Protein AF-A0A8H6G219-F1 (afdb_monomer)

Solvent-accessible surface area (backbone atoms only — not comparable to full-atom values): 5283 Å² total; per-residue (Å²): 130,83,76,52,71,64,58,58,52,53,51,52,52,29,59,75,71,72,46,84,68,91,55,57,67,57,58,53,39,60,67,29,45,91,87,56,88,63,49,60,63,88,94,46,71,32,92,60,35,16,54,70,58,48,53,53,51,52,54,52,52,46,48,54,53,50,50,56,42,60,77,63,71,61,64,72,80,61,51,52,63,67,64,69,73,114

Secondary structure (DSSP, 8-state):
----HHHHHHHHHHHHHT---S-HHHHHHHH--TT----EETTEE-TTTTHHHHHHHHHHHHHHHHHHHHHTT--HHHHHHHHS--

Foldseek 3Di:
DPDDPLNVVLVVVCVVVVHDDPDSVLVVLLPQAAPRPDQDDPPDGNPGRCVVVVVVVLVVVLVVLVVVVVVVVDDPVVSCVVSVPD

Organism: NCBI:txid112416

Sequence (86 aa):
MAANNMDTILQTVQDIIGYRFREQLILWEAMQAAGSNVRSAGDRVFVDGNKRLAVIGDTVLQLVLAERWYSGGSVRGVVVGVCTSL

pLDDT: mean 78.13, std 13.55, range [40.88, 94.94]

InterPro domains:
  IPR000999 Ribonuclease III domain [PS50142] (10-70)
  IPR036389 Ribonuclease III, endonuclease domain superfamily [G3DSA:1.10.1520.10] (8-75)
  IPR036389 Ribonuclease III, endonuclease domain superfamily [SSF69065] (7-71)

Radius of gyration: 17.26 Å; Cα contacts (8 Å, |Δi|>4): 48; chains: 1; bounding box: 34×23×57 Å

Structure (mmCIF, N/CA/C/O backbone):
data_AF-A0A8H6G219-F1
#
_entry.id   AF-A0A8H6G219-F1
#
loop_
_atom_site.group_PDB
_atom_site.id
_atom_site.type_symbol
_atom_site.label_atom_id
_atom_site.label_alt_id
_atom_site.label_comp_id
_atom_site.label_asym_id
_atom_site.label_entity_id
_atom_site.label_seq_id
_atom_site.pdbx_PDB_ins_code
_atom_site.Cartn_x
_atom_site.Cartn_y
_atom_site.Cartn_z
_atom_site.occupancy
_atom_site.B_iso_or_equiv
_atom_site.auth_seq_id
_atom_site.auth_comp_id
_atom_site.auth_asym_id
_atom_site.auth_atom_id
_atom_site.pdbx_PDB_model_num
ATOM 1 N N . MET A 1 1 ? 3.349 -8.669 -30.281 1.00 40.88 1 MET A N 1
ATOM 2 C CA . MET A 1 1 ? 3.633 -7.605 -29.295 1.00 40.88 1 MET A CA 1
ATOM 3 C C . MET A 1 1 ? 4.292 -8.285 -28.111 1.00 40.88 1 MET A C 1
ATOM 5 O O . MET A 1 1 ? 3.636 -9.104 -27.484 1.00 40.88 1 MET A O 1
ATOM 9 N N . ALA A 1 2 ? 5.591 -8.082 -27.889 1.00 43.97 2 ALA A N 1
ATOM 10 C CA . ALA A 1 2 ? 6.238 -8.621 -26.697 1.00 43.97 2 ALA A CA 1
ATOM 11 C C . ALA A 1 2 ? 5.708 -7.820 -25.503 1.00 43.97 2 ALA A C 1
ATOM 13 O O . ALA A 1 2 ? 5.961 -6.621 -25.430 1.00 43.97 2 ALA A O 1
ATOM 14 N N . ALA A 1 3 ? 4.905 -8.441 -24.636 1.00 54.72 3 ALA A N 1
ATOM 15 C CA . ALA A 1 3 ? 4.577 -7.835 -23.353 1.00 54.72 3 ALA A CA 1
ATOM 16 C C . ALA A 1 3 ? 5.906 -7.588 -22.636 1.00 54.72 3 ALA A C 1
ATOM 18 O O . ALA A 1 3 ? 6.711 -8.514 -22.491 1.00 54.72 3 ALA A O 1
ATOM 19 N N . ASN A 1 4 ? 6.181 -6.335 -22.278 1.00 70.06 4 ASN A N 1
ATOM 20 C CA . ASN A 1 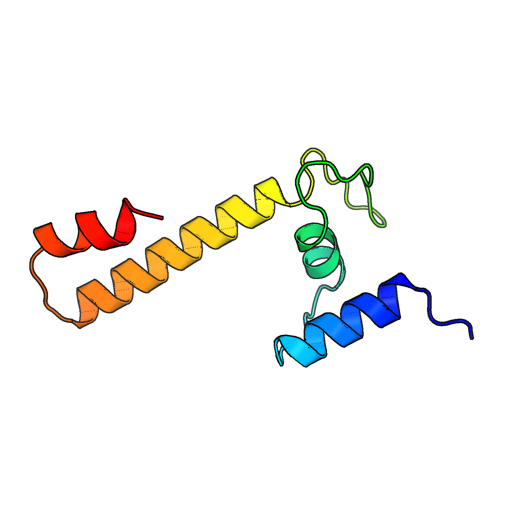4 ? 7.404 -6.011 -21.567 1.00 70.06 4 ASN A CA 1
ATOM 21 C C . ASN A 1 4 ? 7.393 -6.822 -20.269 1.00 70.06 4 ASN A C 1
ATOM 23 O O . ASN A 1 4 ? 6.355 -6.926 -19.621 1.00 70.06 4 ASN A O 1
ATOM 27 N N . ASN A 1 5 ? 8.529 -7.407 -19.884 1.00 78.88 5 ASN A N 1
ATOM 28 C CA . ASN A 1 5 ? 8.632 -8.257 -18.690 1.00 78.88 5 ASN A CA 1
ATOM 29 C C . ASN A 1 5 ? 8.004 -7.594 -17.438 1.00 78.88 5 ASN A C 1
ATOM 31 O O . ASN A 1 5 ? 7.371 -8.251 -16.619 1.00 78.88 5 ASN A O 1
ATOM 35 N N . MET A 1 6 ? 8.101 -6.262 -17.357 1.00 79.06 6 MET A N 1
ATOM 36 C CA . MET A 1 6 ? 7.457 -5.430 -16.341 1.00 79.06 6 MET A CA 1
ATOM 37 C C . MET A 1 6 ? 5.928 -5.589 -16.297 1.00 79.06 6 MET A C 1
ATOM 39 O O . MET A 1 6 ? 5.377 -5.806 -15.223 1.00 79.06 6 MET A O 1
ATOM 43 N N . ASP A 1 7 ? 5.243 -5.529 -17.439 1.00 84.94 7 ASP A N 1
ATOM 44 C CA . ASP A 1 7 ? 3.777 -5.582 -17.510 1.00 84.94 7 ASP A CA 1
ATOM 45 C C . ASP A 1 7 ? 3.255 -6.940 -17.020 1.00 84.94 7 ASP A C 1
ATOM 47 O O . ASP A 1 7 ? 2.280 -7.008 -16.272 1.00 84.94 7 ASP A O 1
ATOM 51 N N . THR A 1 8 ? 3.949 -8.026 -17.374 1.00 89.06 8 THR A N 1
ATOM 52 C CA . THR A 1 8 ? 3.623 -9.384 -16.914 1.00 89.06 8 THR A CA 1
ATOM 53 C C . THR A 1 8 ? 3.779 -9.520 -15.398 1.00 89.06 8 THR A C 1
ATOM 55 O O . THR A 1 8 ? 2.915 -10.097 -14.732 1.00 89.06 8 THR A O 1
ATOM 58 N N . ILE A 1 9 ? 4.857 -8.965 -14.836 1.00 88.12 9 ILE A N 1
ATOM 59 C CA . ILE A 1 9 ? 5.101 -8.970 -13.389 1.00 88.12 9 ILE A CA 1
ATOM 60 C C . ILE A 1 9 ? 4.009 -8.173 -12.667 1.00 88.12 9 ILE A C 1
ATOM 62 O O . ILE A 1 9 ? 3.424 -8.669 -11.705 1.00 88.12 9 ILE A O 1
ATOM 66 N N . LEU A 1 10 ? 3.683 -6.974 -13.157 1.00 90.25 10 LEU A N 1
ATOM 67 C CA . LEU A 1 10 ? 2.645 -6.130 -12.567 1.00 90.25 10 LEU A CA 1
ATOM 68 C C . LEU A 1 10 ? 1.275 -6.813 -12.609 1.00 90.25 10 LEU A C 1
ATOM 70 O O . LEU A 1 10 ? 0.570 -6.808 -11.603 1.00 90.25 10 LEU A O 1
ATOM 74 N N . GLN A 1 11 ? 0.907 -7.456 -13.722 1.00 92.06 11 GLN A N 1
ATOM 75 C CA . GLN A 1 11 ? -0.343 -8.221 -13.796 1.00 92.06 11 GLN A CA 1
ATOM 76 C C . GLN A 1 11 ? -0.374 -9.368 -12.785 1.00 92.06 11 GLN A C 1
ATOM 78 O O . GLN A 1 11 ? -1.341 -9.486 -12.037 1.00 92.06 11 GLN A O 1
ATOM 83 N N . THR A 1 12 ? 0.713 -10.134 -12.684 1.00 92.25 12 THR A N 1
ATOM 84 C CA . THR A 1 12 ? 0.817 -11.247 -11.728 1.00 92.25 12 THR A CA 1
ATOM 85 C C . THR A 1 12 ? 0.628 -10.768 -10.286 1.00 92.25 12 THR A C 1
ATOM 87 O O . THR A 1 12 ? -0.129 -11.358 -9.520 1.00 92.25 12 THR A O 1
ATOM 90 N N . VAL A 1 13 ? 1.272 -9.661 -9.906 1.00 91.25 13 VAL A N 1
ATOM 91 C CA . VAL A 1 13 ? 1.135 -9.092 -8.557 1.00 91.25 13 VAL A CA 1
ATOM 92 C C . VAL A 1 13 ? -0.294 -8.608 -8.302 1.00 91.25 13 VAL A C 1
ATOM 94 O O . VAL A 1 13 ? -0.856 -8.866 -7.239 1.00 91.25 13 VAL A O 1
ATOM 97 N N . GLN A 1 14 ? -0.914 -7.952 -9.282 1.00 93.00 14 GLN A N 1
ATOM 98 C CA . GLN A 1 14 ? -2.307 -7.519 -9.177 1.00 93.00 14 GLN A CA 1
ATOM 99 C C . GLN A 1 14 ? -3.290 -8.689 -9.065 1.00 93.00 14 GLN A C 1
ATOM 101 O O . GLN A 1 14 ? -4.329 -8.538 -8.423 1.00 93.00 14 GLN A O 1
ATOM 106 N N . ASP A 1 15 ? -2.996 -9.828 -9.693 1.00 94.94 15 ASP A N 1
ATOM 107 C CA . ASP A 1 15 ? -3.786 -11.057 -9.565 1.00 94.94 15 ASP A CA 1
ATOM 108 C C . ASP A 1 15 ? -3.669 -11.647 -8.159 1.00 94.94 15 ASP A C 1
ATOM 110 O O . ASP A 1 15 ? -4.685 -11.968 -7.549 1.00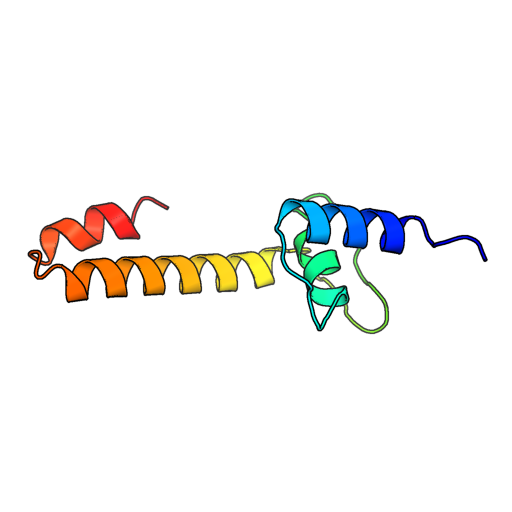 94.94 15 ASP A O 1
ATOM 114 N N 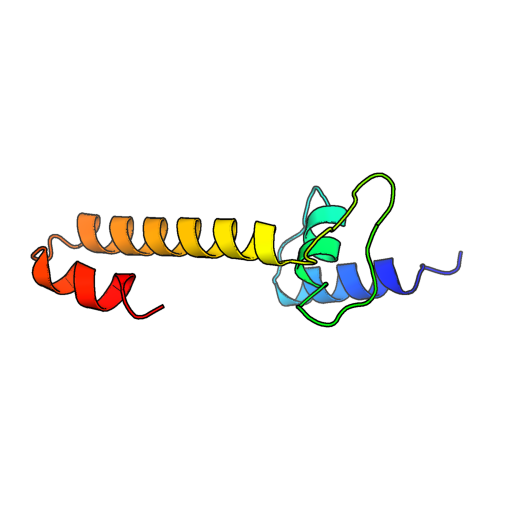. ILE A 1 16 ? -2.451 -11.717 -7.612 1.00 94.56 16 ILE A N 1
ATOM 115 C CA . ILE A 1 16 ? -2.194 -12.234 -6.259 1.00 94.56 16 ILE A CA 1
ATOM 116 C C . ILE A 1 16 ? -2.893 -11.383 -5.193 1.00 94.56 16 ILE A C 1
ATOM 118 O O . ILE A 1 16 ? -3.508 -11.920 -4.275 1.00 94.56 16 ILE A O 1
ATOM 122 N N . ILE A 1 17 ? -2.806 -10.055 -5.308 1.00 91.56 17 ILE A N 1
ATOM 123 C CA . ILE A 1 17 ? -3.425 -9.126 -4.348 1.00 91.56 17 ILE A CA 1
ATOM 124 C C . ILE A 1 17 ? -4.948 -9.041 -4.572 1.00 91.56 17 ILE A C 1
ATOM 126 O O . ILE A 1 17 ? -5.683 -8.603 -3.688 1.00 91.56 17 ILE A O 1
ATOM 130 N N . GLY A 1 18 ? -5.443 -9.451 -5.746 1.00 94.25 18 GLY A N 1
ATOM 131 C CA . GLY A 1 18 ? -6.849 -9.304 -6.126 1.00 94.25 18 GLY A CA 1
ATOM 132 C C . GLY A 1 18 ? -7.267 -7.841 -6.305 1.00 94.25 18 GLY A C 1
ATOM 133 O O . GLY A 1 18 ? -8.441 -7.504 -6.162 1.00 94.25 18 GLY A O 1
ATOM 134 N N . TYR A 1 19 ? -6.312 -6.956 -6.602 1.00 92.25 19 TYR A N 1
ATOM 135 C CA . TYR A 1 19 ? -6.531 -5.518 -6.732 1.00 92.25 19 TYR A CA 1
ATOM 136 C C . TYR A 1 19 ? -5.875 -4.980 -8.002 1.00 92.25 19 TYR A C 1
ATOM 138 O O . TYR A 1 19 ? -4.717 -5.270 -8.302 1.00 92.25 19 TYR A O 1
ATOM 146 N N . ARG A 1 20 ? -6.618 -4.164 -8.755 1.00 92.38 20 ARG A N 1
ATOM 147 C CA . ARG A 1 20 ? -6.126 -3.490 -9.961 1.00 92.38 20 ARG A CA 1
ATOM 148 C C . ARG A 1 20 ? -5.731 -2.060 -9.620 1.00 92.38 20 ARG A C 1
ATOM 150 O O . ARG A 1 20 ? -6.585 -1.238 -9.289 1.00 92.38 20 ARG A O 1
ATOM 157 N N . PHE A 1 21 ? -4.442 -1.750 -9.725 1.00 88.75 21 PHE A N 1
ATOM 158 C CA . PHE A 1 21 ? -3.956 -0.395 -9.511 1.00 88.75 21 PHE A CA 1
ATOM 159 C C . PHE A 1 21 ? -4.306 0.473 -10.717 1.00 88.75 21 PHE A C 1
ATOM 161 O O . PHE A 1 21 ? -4.044 0.116 -11.864 1.00 88.75 21 PHE A O 1
ATOM 168 N N . ARG A 1 22 ? -4.873 1.652 -10.446 1.00 89.19 22 ARG A N 1
ATOM 169 C CA . ARG A 1 22 ? -5.077 2.689 -11.468 1.00 89.19 22 ARG A CA 1
ATOM 170 C C . ARG A 1 22 ? -3.743 3.246 -11.965 1.00 89.19 22 ARG A C 1
ATOM 172 O O . ARG A 1 22 ? -3.574 3.478 -13.154 1.00 89.19 22 ARG A O 1
ATOM 179 N N . GLU A 1 23 ? -2.789 3.404 -11.051 1.00 87.75 23 GLU A N 1
ATOM 180 C CA . GLU A 1 23 ? -1.453 3.929 -11.325 1.00 87.75 23 GLU A CA 1
ATOM 181 C C . GLU A 1 23 ? -0.406 2.821 -11.169 1.00 87.75 23 GLU A C 1
ATOM 183 O O . GLU A 1 23 ? 0.144 2.595 -10.092 1.00 87.75 23 GLU A O 1
ATOM 188 N N . GLN A 1 24 ? -0.117 2.121 -12.266 1.00 85.31 24 GLN A N 1
ATOM 189 C CA . GLN A 1 24 ? 0.829 0.997 -12.282 1.00 85.31 24 GLN A CA 1
ATOM 190 C C . GLN A 1 24 ? 2.264 1.403 -11.908 1.00 85.31 24 GLN A C 1
ATOM 192 O O . GLN A 1 24 ? 3.016 0.592 -11.375 1.00 85.31 24 GLN A O 1
ATOM 197 N N . LEU A 1 25 ? 2.630 2.674 -12.111 1.00 84.00 25 LEU A N 1
ATOM 198 C CA . LEU A 1 25 ? 3.928 3.215 -11.694 1.00 84.00 25 LEU A CA 1
ATOM 199 C C . LEU A 1 25 ? 4.105 3.224 -10.170 1.00 84.00 25 LEU A C 1
ATOM 201 O O . LEU A 1 25 ? 5.228 3.073 -9.703 1.00 84.00 25 LEU A O 1
ATOM 205 N N . ILE A 1 26 ? 3.020 3.364 -9.399 1.00 84.25 26 ILE A N 1
ATOM 206 C CA . ILE A 1 26 ? 3.073 3.284 -7.932 1.00 84.25 26 ILE A CA 1
ATOM 207 C C . ILE A 1 26 ? 3.320 1.840 -7.496 1.00 84.25 26 ILE A C 1
ATOM 209 O O . ILE A 1 26 ? 4.124 1.601 -6.599 1.00 84.25 26 ILE A O 1
ATOM 213 N N . LEU A 1 27 ? 2.665 0.872 -8.148 1.00 87.25 27 LEU A N 1
ATOM 214 C CA . LEU A 1 27 ? 2.917 -0.546 -7.889 1.00 87.25 27 LEU A CA 1
ATOM 215 C C . LEU A 1 27 ? 4.368 -0.905 -8.220 1.00 87.25 27 LEU A C 1
ATOM 217 O O . LEU A 1 27 ? 5.039 -1.555 -7.425 1.00 87.25 27 LEU A O 1
ATOM 221 N N . TRP A 1 28 ? 4.867 -0.426 -9.359 1.00 85.44 28 TRP A N 1
ATOM 222 C CA . TRP A 1 28 ? 6.258 -0.617 -9.741 1.00 85.44 28 TRP A CA 1
ATOM 223 C C . TRP A 1 28 ? 7.227 0.008 -8.728 1.00 85.44 28 TRP A C 1
ATOM 225 O O . TRP A 1 28 ? 8.144 -0.666 -8.278 1.00 85.44 28 TRP A O 1
ATOM 235 N N . GLU A 1 29 ? 6.992 1.251 -8.297 1.00 83.75 29 GLU A N 1
ATOM 236 C CA . GLU A 1 29 ? 7.777 1.919 -7.247 1.00 83.75 29 GLU A CA 1
ATOM 237 C C . GLU A 1 29 ? 7.781 1.116 -5.938 1.00 83.75 29 GLU A C 1
ATOM 239 O O . GLU A 1 29 ? 8.837 0.936 -5.334 1.00 83.75 29 GLU A O 1
ATOM 244 N N . ALA A 1 30 ? 6.630 0.575 -5.526 1.00 85.81 30 ALA A N 1
ATOM 245 C CA . ALA A 1 30 ? 6.499 -0.225 -4.310 1.00 85.81 30 ALA A CA 1
ATOM 246 C C . ALA A 1 30 ? 7.358 -1.504 -4.335 1.00 85.81 30 ALA A C 1
ATOM 248 O O . ALA A 1 30 ? 7.843 -1.936 -3.285 1.00 85.81 30 ALA A O 1
ATOM 249 N N . MET A 1 31 ? 7.586 -2.077 -5.523 1.00 84.00 31 MET A N 1
ATOM 250 C CA . MET A 1 31 ? 8.441 -3.254 -5.712 1.00 84.00 31 MET A CA 1
ATOM 251 C C . MET A 1 31 ? 9.940 -2.936 -5.608 1.00 84.00 31 MET A C 1
ATOM 253 O O . MET A 1 31 ? 10.739 -3.836 -5.340 1.00 84.00 31 MET A O 1
ATOM 257 N N . GLN A 1 32 ? 10.346 -1.671 -5.758 1.00 83.25 32 GLN A N 1
ATOM 258 C CA . GLN A 1 32 ? 11.754 -1.275 -5.715 1.00 8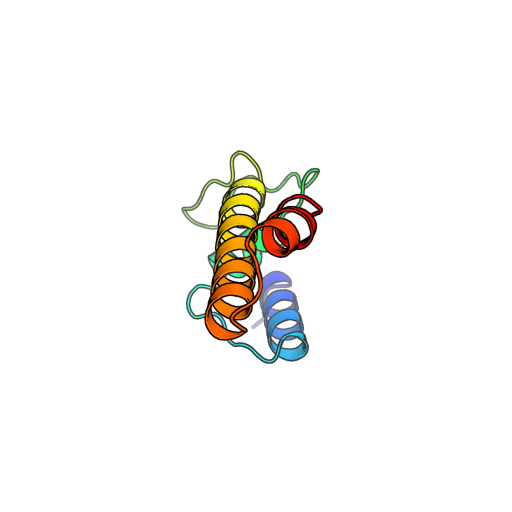3.25 32 GLN A CA 1
ATOM 259 C C . GLN A 1 32 ? 12.243 -1.108 -4.269 1.00 83.25 32 GLN A C 1
ATOM 261 O O . GLN A 1 32 ? 12.415 0.004 -3.776 1.00 83.25 32 GLN A O 1
ATOM 266 N N . ALA A 1 33 ? 12.476 -2.225 -3.578 1.00 74.50 33 ALA A N 1
ATOM 267 C CA . ALA A 1 33 ? 13.008 -2.243 -2.214 1.00 74.50 33 ALA A CA 1
ATOM 268 C C . ALA A 1 33 ? 14.443 -1.680 -2.107 1.00 74.50 33 ALA A C 1
ATOM 270 O O . ALA A 1 33 ? 15.154 -1.501 -3.104 1.00 74.50 33 ALA A O 1
ATOM 271 N N . ALA A 1 34 ? 14.890 -1.428 -0.871 1.00 62.03 34 ALA A N 1
ATOM 272 C CA . ALA A 1 34 ? 16.256 -0.997 -0.580 1.00 62.03 34 ALA A CA 1
ATOM 273 C C . ALA A 1 34 ? 17.283 -1.989 -1.164 1.00 62.03 34 ALA A C 1
ATOM 275 O O . ALA A 1 34 ? 17.258 -3.175 -0.851 1.00 62.03 34 ALA A O 1
ATOM 276 N N . GLY A 1 35 ? 18.173 -1.492 -2.029 1.00 62.34 35 GLY A N 1
ATOM 277 C CA . GLY A 1 35 ? 19.135 -2.306 -2.788 1.00 62.34 35 GLY A CA 1
ATOM 278 C C . GLY A 1 35 ? 18.809 -2.442 -4.280 1.00 62.34 35 GLY A C 1
ATOM 279 O O . GLY A 1 35 ? 19.649 -2.914 -5.043 1.00 62.34 35 GLY A O 1
ATOM 280 N N . SER A 1 36 ? 17.635 -1.984 -4.727 1.00 67.19 36 SER A N 1
ATOM 281 C CA . SER A 1 36 ? 17.338 -1.874 -6.155 1.00 67.19 36 SER A CA 1
ATOM 282 C C . SER A 1 36 ? 18.126 -0.731 -6.807 1.00 67.19 36 SER A C 1
ATOM 284 O O . SER A 1 36 ? 18.112 0.404 -6.334 1.00 67.19 36 SER A O 1
ATOM 286 N N . ASN A 1 37 ? 18.783 -1.015 -7.936 1.00 65.69 37 ASN A N 1
ATOM 287 C CA . ASN A 1 37 ? 19.509 -0.018 -8.737 1.00 65.69 37 ASN A CA 1
ATOM 288 C C . ASN A 1 37 ? 18.593 0.812 -9.655 1.00 65.69 37 ASN A C 1
ATOM 290 O O . ASN A 1 37 ? 19.074 1.665 -10.403 1.00 65.69 37 ASN A O 1
ATOM 294 N N . VAL A 1 38 ? 17.280 0.571 -9.629 1.00 68.06 38 VAL A N 1
ATOM 295 C CA . VAL A 1 38 ? 16.322 1.306 -10.461 1.00 68.06 38 VAL A CA 1
ATOM 296 C C . VAL A 1 38 ? 15.989 2.630 -9.791 1.00 68.06 38 VAL A C 1
ATOM 298 O O . VAL A 1 38 ? 15.360 2.669 -8.737 1.00 68.06 38 VAL A O 1
ATOM 301 N N . ARG A 1 39 ? 16.403 3.719 -10.435 1.00 67.94 39 ARG A N 1
ATOM 302 C CA . ARG A 1 39 ? 16.231 5.089 -9.931 1.00 67.94 39 ARG A CA 1
ATOM 303 C C . ARG A 1 39 ? 15.131 5.865 -10.644 1.00 67.94 39 ARG A C 1
ATOM 305 O O . ARG A 1 39 ? 14.833 6.986 -10.246 1.00 67.94 39 ARG A O 1
ATOM 312 N N . SER A 1 40 ? 14.521 5.291 -11.675 1.00 70.88 40 SER A N 1
ATOM 313 C CA . SER A 1 40 ? 13.413 5.917 -12.390 1.00 70.88 40 SER A CA 1
ATOM 314 C C . SER A 1 40 ? 12.515 4.896 -13.080 1.00 70.88 40 SER A C 1
ATOM 316 O O . SER A 1 40 ? 12.957 3.809 -13.456 1.00 70.88 40 SER A O 1
ATOM 318 N N . ALA A 1 41 ? 11.249 5.266 -13.259 1.00 67.75 41 ALA A N 1
ATOM 319 C CA . ALA A 1 41 ? 10.343 4.631 -14.209 1.00 67.75 41 ALA A CA 1
ATOM 320 C C . ALA A 1 41 ? 9.472 5.706 -14.864 1.00 67.75 41 ALA A C 1
ATOM 322 O O . ALA A 1 41 ? 8.705 6.398 -14.189 1.00 67.75 41 ALA A O 1
ATOM 323 N N . GLY A 1 42 ? 9.620 5.856 -16.182 1.00 72.12 42 GLY A N 1
ATOM 324 C CA . GLY A 1 42 ? 9.064 6.998 -16.910 1.00 72.12 42 GLY A CA 1
ATOM 325 C C . GLY A 1 42 ? 9.609 8.316 -16.355 1.00 72.12 42 GLY A C 1
ATOM 326 O O . GLY A 1 42 ? 10.812 8.441 -16.127 1.00 72.12 42 GLY A O 1
ATOM 327 N N . ASP A 1 43 ? 8.710 9.258 -16.073 1.00 71.62 43 ASP A N 1
ATOM 328 C CA . ASP A 1 43 ? 9.047 10.592 -15.554 1.00 71.62 43 ASP A CA 1
ATOM 329 C C . ASP A 1 43 ? 9.236 10.640 -14.025 1.00 71.62 43 ASP A C 1
ATOM 331 O O . ASP A 1 43 ? 9.563 11.687 -13.463 1.00 71.62 43 ASP A O 1
ATOM 335 N N . ARG A 1 44 ? 9.025 9.523 -13.312 1.00 66.19 44 ARG A N 1
ATOM 336 C CA . ARG A 1 44 ? 9.174 9.466 -11.850 1.00 66.19 44 ARG A CA 1
ATOM 337 C C . ARG A 1 44 ? 10.576 9.007 -11.475 1.00 66.19 44 ARG A C 1
ATOM 339 O O . ARG A 1 44 ? 11.029 7.950 -11.909 1.00 66.19 44 ARG A O 1
ATOM 346 N N . VAL A 1 45 ? 11.237 9.791 -10.626 1.00 70.38 45 VAL A N 1
ATOM 347 C CA . VAL A 1 45 ? 12.544 9.466 -10.041 1.00 70.38 45 VAL A CA 1
ATOM 348 C C . VAL A 1 45 ? 12.343 8.930 -8.627 1.00 70.38 45 VAL A C 1
ATOM 350 O O . VAL A 1 45 ? 11.791 9.610 -7.759 1.00 70.38 45 VAL A O 1
ATOM 353 N N . PHE A 1 46 ? 12.827 7.716 -8.387 1.00 70.88 46 PHE A N 1
ATOM 354 C CA . PHE A 1 46 ? 12.778 7.038 -7.097 1.00 70.88 46 PHE A CA 1
ATOM 355 C C . PHE A 1 46 ? 14.131 7.202 -6.407 1.00 70.88 46 PHE A C 1
ATOM 357 O O . PHE A 1 46 ? 15.025 6.370 -6.542 1.00 70.88 46 PHE A O 1
ATOM 364 N N . VAL A 1 47 ? 14.301 8.313 -5.689 1.00 66.62 47 VAL A N 1
ATOM 365 C CA . VAL A 1 47 ? 15.564 8.643 -4.997 1.00 66.62 47 VAL A CA 1
ATOM 366 C C . VAL A 1 47 ? 15.928 7.586 -3.944 1.00 66.62 47 VAL A C 1
ATOM 368 O O . VAL A 1 47 ? 17.102 7.315 -3.719 1.00 66.62 47 VAL A O 1
ATOM 371 N N . ASP A 1 48 ? 14.917 6.945 -3.356 1.00 73.00 48 ASP A N 1
ATOM 372 C CA . ASP A 1 48 ? 15.048 6.013 -2.235 1.00 73.00 48 ASP A CA 1
ATOM 373 C C . ASP A 1 48 ? 14.292 4.686 -2.454 1.00 73.00 48 ASP A C 1
ATOM 375 O O . ASP A 1 48 ? 13.959 3.986 -1.496 1.00 73.00 48 ASP A O 1
ATOM 379 N N . GLY A 1 49 ? 13.982 4.335 -3.708 1.00 80.62 49 GLY A N 1
ATOM 380 C CA . GLY A 1 49 ? 13.110 3.195 -4.009 1.00 80.62 49 GLY A CA 1
ATOM 38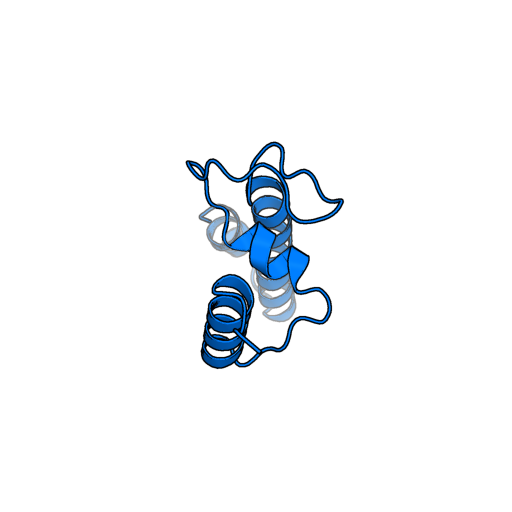1 C C . GLY A 1 49 ? 11.735 3.352 -3.347 1.00 80.62 49 GLY A C 1
ATOM 382 O O . GLY A 1 49 ? 11.154 4.437 -3.364 1.00 80.62 49 GLY A O 1
ATOM 383 N N . ASN A 1 50 ? 11.242 2.293 -2.707 1.00 86.38 50 ASN A N 1
ATOM 384 C CA . ASN A 1 50 ? 9.921 2.254 -2.086 1.00 86.38 50 ASN A CA 1
ATOM 385 C C . ASN A 1 50 ? 9.828 2.932 -0.708 1.00 86.38 50 ASN A C 1
ATOM 387 O O . ASN A 1 50 ? 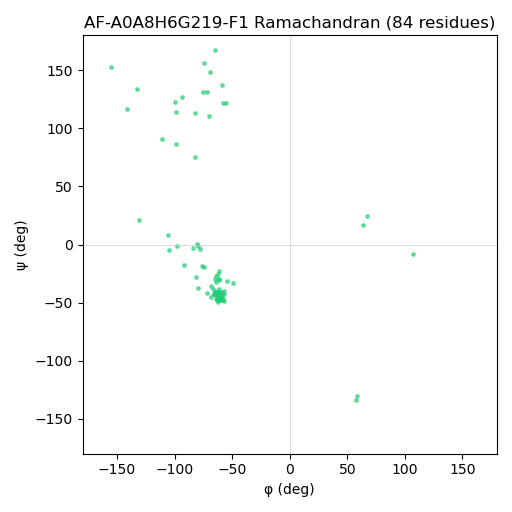8.733 2.975 -0.152 1.00 86.38 50 ASN A O 1
ATOM 391 N N . LYS A 1 51 ? 10.914 3.480 -0.135 1.00 85.56 51 LYS A N 1
ATOM 392 C CA . LYS A 1 51 ? 10.895 3.998 1.253 1.00 85.56 51 LYS A CA 1
ATOM 393 C C . LYS A 1 51 ? 9.828 5.068 1.477 1.00 85.56 51 LYS A C 1
ATOM 395 O O . LYS A 1 51 ? 9.166 5.072 2.509 1.00 85.56 51 LYS A O 1
ATOM 400 N N . ARG A 1 52 ? 9.631 5.968 0.508 1.00 85.38 52 ARG A N 1
ATOM 401 C CA . ARG A 1 52 ? 8.608 7.024 0.607 1.00 85.38 52 ARG A CA 1
ATOM 402 C C . ARG A 1 52 ? 7.197 6.436 0.639 1.00 85.38 52 ARG A C 1
ATOM 404 O O . ARG A 1 52 ? 6.375 6.883 1.431 1.00 85.38 52 ARG A O 1
ATOM 411 N N . LEU A 1 53 ? 6.935 5.419 -0.184 1.00 87.06 53 LEU A N 1
ATOM 412 C CA . LEU A 1 53 ? 5.669 4.685 -0.160 1.00 87.06 53 LEU A CA 1
ATOM 413 C C . LEU A 1 53 ? 5.512 3.855 1.119 1.00 87.06 53 LEU A C 1
ATOM 415 O O . LEU A 1 53 ? 4.408 3.780 1.647 1.00 87.06 53 LEU A O 1
ATOM 419 N N . ALA A 1 54 ? 6.597 3.289 1.649 1.00 88.88 54 ALA A N 1
ATOM 420 C CA . ALA A 1 54 ? 6.576 2.532 2.896 1.00 88.88 54 ALA A CA 1
ATOM 421 C C . ALA A 1 54 ? 6.137 3.403 4.084 1.00 88.88 54 ALA A C 1
ATOM 423 O O . ALA A 1 54 ? 5.303 2.965 4.867 1.00 88.88 54 ALA A O 1
ATOM 424 N N . VAL A 1 55 ? 6.604 4.656 4.169 1.00 89.69 55 VAL A N 1
ATOM 425 C CA . VAL A 1 55 ? 6.164 5.614 5.205 1.00 89.69 55 VAL A CA 1
ATOM 426 C C . VAL A 1 55 ? 4.661 5.900 5.114 1.00 89.69 55 VAL A C 1
ATOM 428 O O . VAL A 1 55 ? 3.972 5.958 6.133 1.00 89.69 55 VAL A O 1
ATOM 431 N N . ILE A 1 56 ? 4.129 6.056 3.897 1.00 90.94 56 ILE A N 1
ATOM 432 C CA . ILE A 1 56 ? 2.684 6.242 3.695 1.00 90.94 56 ILE A CA 1
ATOM 433 C C . ILE A 1 56 ? 1.927 4.989 4.148 1.00 90.94 56 ILE A C 1
ATOM 435 O O . ILE A 1 56 ? 0.942 5.104 4.873 1.00 90.94 56 ILE A O 1
ATOM 439 N N . GLY A 1 57 ? 2.395 3.804 3.745 1.00 89.81 57 GLY A N 1
ATOM 440 C CA . GLY A 1 57 ? 1.795 2.526 4.128 1.00 89.81 57 GLY A CA 1
ATOM 441 C C . GLY A 1 57 ? 1.751 2.328 5.643 1.00 89.81 57 GLY A C 1
ATOM 442 O O . GLY A 1 57 ? 0.693 2.011 6.177 1.00 89.81 57 GLY A O 1
ATOM 443 N N . ASP A 1 58 ? 2.862 2.591 6.330 1.00 91.06 58 ASP A N 1
ATOM 444 C CA . ASP A 1 58 ? 2.960 2.529 7.791 1.00 91.06 58 ASP A CA 1
ATOM 445 C C . ASP A 1 58 ? 1.960 3.479 8.471 1.00 91.06 58 ASP A C 1
ATOM 447 O O . ASP A 1 58 ? 1.156 3.063 9.304 1.00 91.06 58 ASP A O 1
ATOM 451 N N . THR A 1 59 ? 1.898 4.734 8.018 1.00 92.81 59 THR A N 1
ATOM 452 C CA . THR A 1 59 ? 0.953 5.726 8.561 1.00 92.81 59 THR A CA 1
ATOM 453 C C . THR A 1 59 ? -0.506 5.288 8.380 1.00 92.81 59 THR A C 1
ATOM 455 O O . THR A 1 59 ? -1.327 5.433 9.288 1.00 92.81 59 THR A O 1
ATOM 458 N N . VAL A 1 60 ? -0.852 4.734 7.213 1.00 93.06 60 VAL A N 1
ATOM 459 C CA . VAL A 1 60 ? -2.206 4.225 6.940 1.00 93.06 60 VAL A CA 1
ATOM 460 C C . VAL A 1 60 ? -2.530 3.026 7.830 1.00 93.06 60 VAL A C 1
ATOM 462 O O . VAL A 1 60 ? -3.631 2.958 8.376 1.00 93.06 60 VAL A O 1
ATOM 465 N N . LEU A 1 61 ? -1.588 2.098 8.019 1.00 89.81 61 LEU A N 1
ATOM 466 C CA . LEU A 1 61 ? -1.776 0.954 8.913 1.00 89.81 61 LEU A CA 1
ATOM 467 C C . LEU A 1 61 ? -1.995 1.405 10.359 1.00 89.81 61 LEU A C 1
ATOM 469 O O . LEU A 1 61 ? -2.940 0.941 10.998 1.00 89.81 61 LEU A O 1
ATOM 473 N N . GLN A 1 62 ? -1.197 2.355 10.849 1.00 89.31 62 GLN A N 1
ATOM 474 C CA . GLN A 1 62 ? -1.377 2.935 12.181 1.00 89.31 62 GLN A CA 1
ATOM 475 C C . GLN A 1 62 ? -2.757 3.583 12.341 1.00 89.31 62 GLN A C 1
ATOM 477 O O . GLN A 1 62 ? -3.402 3.397 13.374 1.00 89.31 62 GLN A O 1
ATOM 482 N N . LEU A 1 63 ? -3.248 4.289 11.317 1.00 89.62 63 LEU A N 1
ATOM 483 C CA . LEU A 1 63 ? -4.588 4.875 11.332 1.00 89.62 63 LEU A CA 1
ATOM 484 C C . LEU A 1 63 ? -5.681 3.803 11.417 1.00 89.62 63 LEU A C 1
ATOM 486 O O . LEU A 1 63 ? -6.569 3.910 12.259 1.00 89.62 63 LEU A O 1
ATOM 490 N N . VAL A 1 64 ? -5.607 2.758 10.588 1.00 89.44 64 VAL A N 1
ATOM 491 C CA . VAL A 1 64 ? -6.590 1.658 10.596 1.00 89.44 64 VAL A CA 1
ATOM 492 C C . VAL A 1 64 ? -6.598 0.936 11.945 1.00 89.44 64 VAL A C 1
ATOM 494 O O . VAL A 1 64 ? -7.662 0.589 12.464 1.00 89.44 64 VAL A O 1
ATOM 497 N N . LEU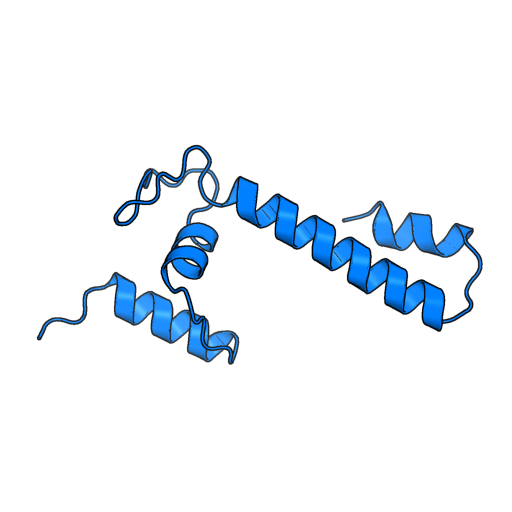 A 1 65 ? -5.425 0.713 12.542 1.00 87.12 65 LEU A N 1
ATOM 498 C CA . LEU A 1 65 ? -5.315 0.116 13.873 1.00 87.12 65 LEU A CA 1
ATOM 499 C C . LEU A 1 65 ? -5.911 1.027 14.952 1.00 87.12 65 LEU A C 1
ATOM 501 O O . LEU A 1 65 ? -6.658 0.549 15.809 1.00 87.12 65 LEU A O 1
ATOM 505 N N . ALA A 1 66 ? -5.643 2.333 14.883 1.00 86.19 66 ALA A N 1
ATOM 506 C CA . ALA A 1 66 ? -6.206 3.316 15.801 1.00 86.19 66 ALA A CA 1
ATOM 507 C C . ALA A 1 66 ? -7.736 3.410 15.683 1.00 86.19 66 ALA A C 1
ATOM 509 O O . ALA A 1 66 ? -8.421 3.459 16.704 1.00 86.19 66 ALA A O 1
ATOM 510 N N . GLU A 1 67 ? -8.280 3.381 14.464 1.00 87.44 67 GLU A N 1
ATOM 511 C CA . GLU A 1 67 ? -9.724 3.373 14.212 1.00 87.44 67 GLU A CA 1
ATOM 512 C C . GLU A 1 67 ? -10.378 2.118 14.799 1.00 87.44 67 GLU A C 1
ATOM 514 O O . GLU A 1 67 ? -11.334 2.221 15.569 1.00 87.44 67 GLU A O 1
ATOM 519 N N . ARG A 1 68 ? -9.821 0.931 14.521 1.00 84.50 68 ARG A N 1
ATOM 520 C CA . ARG A 1 68 ? -10.327 -0.334 15.080 1.00 84.50 68 ARG A CA 1
ATOM 521 C C . ARG A 1 68 ? -10.310 -0.338 16.602 1.00 84.50 68 ARG A C 1
ATOM 523 O O . ARG A 1 68 ? -11.271 -0.795 17.220 1.00 84.50 68 ARG A O 1
ATOM 530 N N . TRP A 1 69 ? -9.240 0.171 17.209 1.00 83.44 69 TRP A N 1
ATOM 531 C CA . TRP A 1 69 ? -9.190 0.322 18.657 1.00 83.44 69 TRP A CA 1
ATOM 532 C C . TRP A 1 69 ? -10.266 1.290 19.167 1.00 83.44 69 TRP A C 1
ATOM 534 O O . TRP A 1 69 ? -10.957 0.965 20.135 1.00 83.44 69 TRP A O 1
ATOM 544 N N . TYR A 1 70 ? -10.422 2.451 18.521 1.00 82.00 70 TYR A N 1
ATOM 545 C CA . TYR A 1 70 ? -11.384 3.475 18.927 1.00 82.00 70 TYR A CA 1
ATOM 546 C C . TYR A 1 70 ? -12.815 2.932 18.889 1.00 82.00 70 TYR A C 1
ATOM 548 O O . TYR A 1 70 ? -13.544 3.039 19.876 1.00 82.00 70 TYR A O 1
ATOM 556 N N . SER A 1 71 ? -13.195 2.266 17.795 1.00 86.38 71 SER A N 1
ATOM 557 C CA . SER A 1 71 ? -14.503 1.616 17.660 1.00 86.38 71 SER A CA 1
ATOM 558 C C . SER A 1 71 ? -14.712 0.475 18.662 1.00 86.38 71 SER A C 1
ATOM 560 O O . SER A 1 71 ? -15.846 0.195 19.037 1.00 86.38 71 SER A O 1
ATOM 562 N N . GLY A 1 72 ? -13.636 -0.172 19.117 1.00 82.75 72 GLY A N 1
ATOM 563 C CA . GLY A 1 72 ? -13.679 -1.247 20.110 1.00 82.75 72 GLY A CA 1
ATOM 564 C C . GLY A 1 72 ? -13.857 -0.787 21.562 1.00 82.75 72 GLY A C 1
ATOM 565 O O . GLY A 1 72 ? -13.940 -1.638 22.446 1.00 82.75 72 GLY A O 1
ATOM 566 N N . GLY A 1 73 ? -13.877 0.524 21.843 1.00 76.81 73 GLY A N 1
ATOM 567 C CA . GLY A 1 73 ? -14.127 1.076 23.186 1.00 76.81 73 GLY A CA 1
ATOM 568 C C . GLY A 1 73 ? -13.076 0.714 24.245 1.00 76.81 73 GLY A C 1
ATOM 569 O O . GLY A 1 73 ? -13.329 0.827 25.444 1.00 76.81 73 GLY A O 1
ATOM 570 N N . SER A 1 74 ? -11.901 0.247 23.821 1.00 73.12 74 SER A N 1
ATOM 571 C CA . SER A 1 74 ? -10.834 -0.195 24.721 1.00 73.12 74 SER A CA 1
ATOM 572 C C . SER A 1 74 ? -10.123 0.987 25.391 1.00 73.12 74 SER A C 1
ATOM 574 O O . SER A 1 74 ? -10.084 2.102 24.878 1.00 73.12 74 SER A O 1
ATOM 576 N N . VAL A 1 75 ? -9.509 0.754 26.552 1.00 71.81 75 VAL A N 1
ATOM 577 C CA . VAL A 1 75 ? -8.724 1.781 27.257 1.00 71.81 75 VAL A CA 1
ATOM 578 C C . VAL A 1 75 ? -7.429 2.123 26.510 1.00 71.81 75 VAL A C 1
ATOM 580 O O . VAL A 1 75 ? -6.813 1.271 25.868 1.00 71.81 75 VAL A O 1
ATOM 583 N N . ARG A 1 76 ? -6.986 3.385 26.620 1.00 62.44 76 ARG A N 1
ATOM 584 C CA . ARG A 1 76 ? -5.840 3.947 25.870 1.00 62.44 76 ARG A CA 1
ATOM 585 C C . ARG A 1 76 ? -4.532 3.163 26.021 1.00 62.44 76 ARG A C 1
ATOM 587 O O . ARG A 1 76 ? -3.755 3.118 25.075 1.00 62.44 76 ARG A O 1
ATOM 594 N N . GLY A 1 77 ? -4.302 2.520 27.168 1.00 61.16 77 GLY A N 1
ATOM 595 C CA . GLY A 1 77 ? -3.083 1.738 27.419 1.00 61.16 77 GLY A CA 1
ATOM 596 C C . GLY A 1 77 ? -2.886 0.550 26.467 1.00 61.16 77 GLY A C 1
ATOM 597 O O . GLY A 1 77 ? -1.756 0.135 26.246 1.00 61.16 77 GLY A O 1
ATOM 598 N N . VAL A 1 78 ? -3.963 0.046 25.853 1.00 59.56 78 VAL A N 1
ATOM 599 C CA . VAL A 1 78 ? -3.916 -1.075 24.898 1.00 59.56 78 VAL A CA 1
ATOM 600 C C . VAL A 1 78 ? -3.505 -0.614 23.488 1.00 59.56 78 VAL A C 1
ATOM 602 O O . VAL A 1 78 ? -2.861 -1.373 22.770 1.00 59.56 78 VAL A O 1
ATOM 605 N N . VAL A 1 79 ? -3.785 0.643 23.109 1.00 57.81 79 VAL A N 1
ATOM 606 C CA . VAL A 1 79 ? -3.386 1.228 21.802 1.00 57.81 79 VAL A CA 1
ATOM 607 C C . VAL A 1 79 ? -1.892 1.227 21.630 1.00 57.81 79 VAL A C 1
ATOM 609 O O . VAL A 1 79 ? -1.386 0.891 20.566 1.00 57.81 79 VAL A O 1
ATOM 612 N N . VAL A 1 80 ? -1.197 1.657 22.683 1.00 56.44 80 VAL A N 1
ATOM 613 C CA . VAL A 1 80 ? 0.229 1.934 22.608 1.00 56.44 80 VAL A CA 1
ATOM 614 C C . VAL A 1 80 ? 0.955 0.641 22.253 1.00 56.44 80 VAL A C 1
ATOM 616 O O . VAL A 1 80 ? 1.749 0.653 21.328 1.00 56.44 80 VAL A O 1
ATOM 619 N N . GLY A 1 81 ? 0.589 -0.500 22.846 1.00 56.91 81 GLY A N 1
ATOM 620 C CA . GLY A 1 81 ? 1.184 -1.795 22.495 1.00 56.91 81 GLY A CA 1
A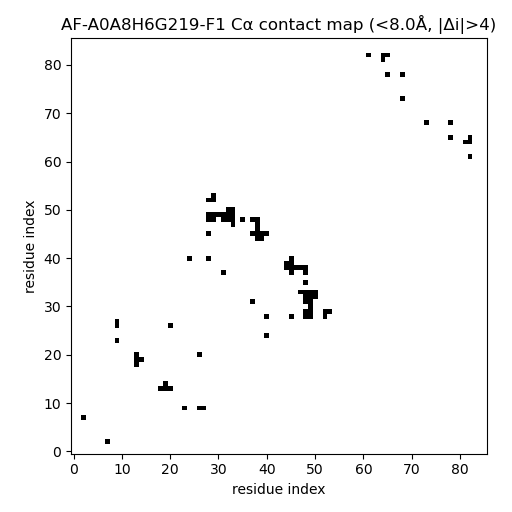TOM 621 C C . GLY A 1 81 ? 0.969 -2.218 21.035 1.00 56.91 81 GLY A C 1
ATOM 622 O O . GLY A 1 81 ? 1.884 -2.759 20.423 1.00 56.91 81 GLY A O 1
ATOM 623 N N . VAL A 1 82 ? -0.204 -1.943 20.458 1.00 60.25 82 VAL A N 1
ATOM 624 C CA . VAL A 1 82 ? -0.549 -2.346 19.081 1.00 60.25 82 VAL A CA 1
ATOM 625 C C . VAL A 1 82 ? 0.057 -1.408 18.030 1.00 60.25 82 VAL A C 1
ATOM 627 O O . VAL A 1 82 ? 0.504 -1.878 16.990 1.00 60.25 82 VAL A O 1
ATOM 630 N N . CYS A 1 83 ? 0.108 -0.101 18.300 1.00 54.09 83 CYS A N 1
ATOM 631 C CA . CYS A 1 83 ? 0.614 0.893 17.349 1.00 54.09 83 CYS A CA 1
ATOM 632 C C . CYS A 1 83 ? 2.117 1.194 17.485 1.00 54.09 83 CYS A C 1
ATOM 634 O O . CYS A 1 83 ? 2.678 1.762 16.559 1.00 54.09 83 CYS A O 1
ATOM 636 N N . THR A 1 84 ? 2.778 0.855 18.602 1.00 55.44 84 THR A N 1
ATOM 637 C CA . THR A 1 84 ? 4.232 1.104 18.789 1.00 55.44 84 THR A CA 1
ATOM 638 C C . THR A 1 84 ? 5.126 -0.104 18.508 1.00 55.44 84 THR A C 1
ATOM 640 O O . THR A 1 84 ? 6.343 0.012 18.618 1.00 55.44 84 THR A O 1
ATOM 643 N N . SER A 1 85 ? 4.543 -1.252 18.150 1.00 51.56 85 SER A N 1
ATOM 644 C CA . SER A 1 85 ? 5.279 -2.508 17.919 1.00 51.56 85 SER A CA 1
ATOM 645 C C . SER A 1 85 ? 5.412 -2.898 16.438 1.00 51.56 85 SER A C 1
ATOM 647 O O . SER A 1 85 ? 5.833 -4.021 16.160 1.00 51.56 85 SER A O 1
ATOM 649 N N . LEU A 1 86 ? 5.020 -2.018 15.508 1.00 48.28 86 LEU A N 1
ATOM 650 C CA . LEU A 1 86 ? 5.170 -2.199 14.057 1.00 48.28 86 LEU A CA 1
ATOM 651 C C . LEU A 1 86 ? 6.394 -1.445 13.533 1.00 48.28 86 LEU A C 1
ATOM 653 O O . LEU A 1 86 ? 6.623 -0.311 14.007 1.00 48.28 8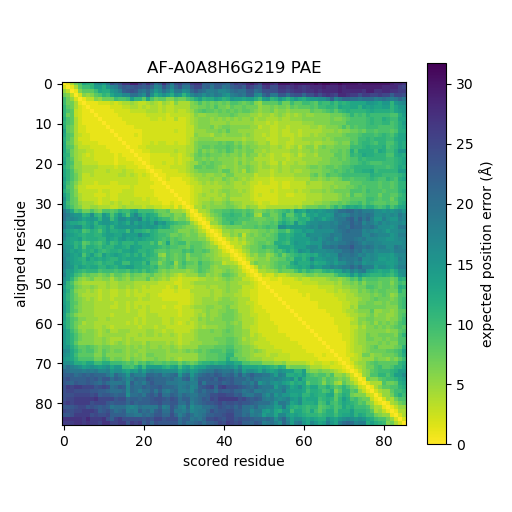6 LEU A O 1
#

Nearest PDB structures (foldseek):
  7xw2-assembly1_A  TM=7.706E-01  e=1.320E-01  Homo sapiens

Mean predicted aligned error: 9.16 Å